Protein AF-A0A959JLJ4-F1 (afdb_monomer_lite)

Structure (mmCIF, N/CA/C/O backbone):
data_AF-A0A959JLJ4-F1
#
_entry.id   AF-A0A959JLJ4-F1
#
loop_
_atom_site.group_PDB
_atom_site.id
_atom_site.type_symbol
_atom_site.label_atom_id
_atom_site.label_alt_id
_atom_site.label_comp_id
_atom_site.label_asym_id
_atom_site.label_entity_id
_atom_site.label_seq_id
_atom_site.pdbx_PDB_ins_code
_atom_site.Cartn_x
_atom_site.Cartn_y
_atom_site.Cartn_z
_atom_site.occupancy
_atom_site.B_iso_or_equiv
_atom_site.auth_seq_id
_atom_site.auth_comp_id
_atom_site.auth_asym_id
_atom_site.auth_atom_id
_atom_site.pdbx_PDB_model_num
ATOM 1 N N . MET A 1 1 ? -9.865 -9.549 23.855 1.00 69.00 1 MET A N 1
ATOM 2 C CA . MET A 1 1 ? -10.109 -8.229 23.231 1.00 69.00 1 MET A CA 1
ATOM 3 C C . MET A 1 1 ? -10.849 -8.466 21.924 1.00 69.00 1 MET A C 1
ATOM 5 O O . MET A 1 1 ? -10.457 -9.372 21.204 1.00 69.00 1 MET A O 1
ATOM 9 N N . THR A 1 2 ? -11.929 -7.736 21.644 1.00 80.50 2 THR A N 1
ATOM 10 C CA . THR A 1 2 ? -12.710 -7.8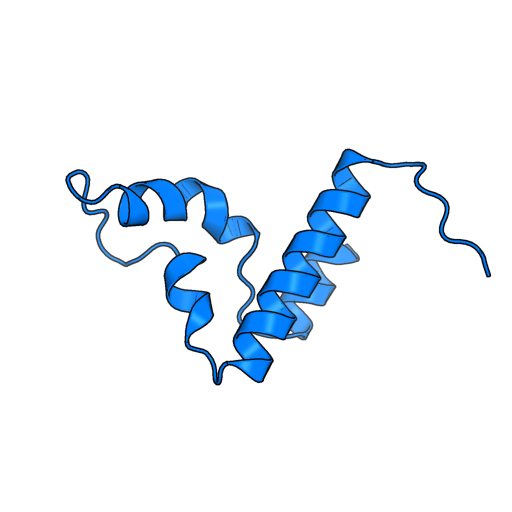79 20.400 1.00 80.50 2 THR A CA 1
ATOM 11 C C . THR A 1 2 ? -12.460 -6.678 19.497 1.00 80.50 2 THR A C 1
ATOM 13 O O . THR A 1 2 ? -12.613 -5.543 19.953 1.00 80.50 2 THR A O 1
ATOM 16 N N . LEU A 1 3 ? -12.111 -6.910 18.231 1.00 82.06 3 LEU A N 1
ATOM 17 C CA . LEU A 1 3 ? -11.985 -5.837 17.248 1.00 82.06 3 LEU A CA 1
ATOM 18 C C . LEU A 1 3 ? -13.374 -5.248 16.959 1.00 82.06 3 LEU A C 1
ATOM 20 O O . LEU A 1 3 ? -14.281 -5.973 16.552 1.00 82.06 3 LEU A O 1
ATOM 24 N N . LYS A 1 4 ? -13.552 -3.942 17.183 1.00 87.88 4 LYS A N 1
ATOM 25 C CA . LYS A 1 4 ? -14.793 -3.231 16.847 1.00 87.88 4 LYS A CA 1
ATOM 26 C C . LYS A 1 4 ? -14.647 -2.588 15.472 1.00 87.88 4 LYS A C 1
ATOM 28 O O . LYS A 1 4 ? -13.810 -1.714 15.291 1.00 87.88 4 LYS A O 1
ATOM 33 N N . PHE A 1 5 ? -15.485 -2.994 14.525 1.00 90.00 5 PHE A N 1
ATOM 34 C CA . PHE A 1 5 ? -15.478 -2.489 13.149 1.00 90.00 5 PHE A CA 1
ATOM 35 C C . PHE A 1 5 ? -16.344 -1.222 13.008 1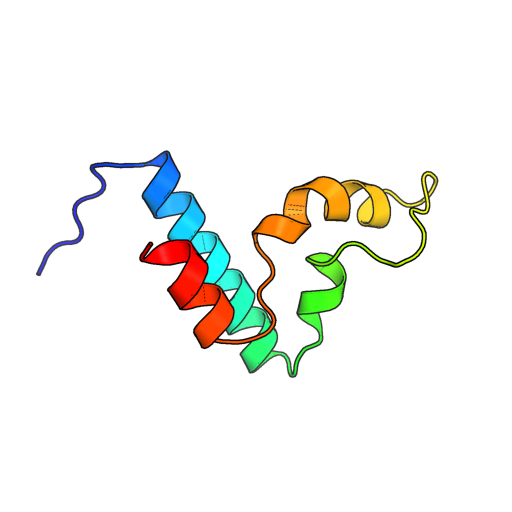.00 90.00 5 PHE A C 1
ATOM 37 O O . PHE A 1 5 ? -17.309 -1.180 12.252 1.00 90.00 5 PHE A O 1
ATOM 44 N N . ASN A 1 6 ? -16.054 -0.199 13.815 1.00 91.94 6 ASN A N 1
ATOM 45 C CA . ASN A 1 6 ? -16.854 1.031 13.919 1.00 91.94 6 ASN A CA 1
ATOM 46 C C . ASN A 1 6 ? -16.495 2.108 12.877 1.00 91.94 6 ASN A C 1
ATOM 48 O O . ASN A 1 6 ? -17.260 3.049 12.692 1.00 91.94 6 ASN A O 1
ATOM 52 N N . ALA A 1 7 ? -15.362 1.961 12.191 1.00 92.12 7 ALA A N 1
ATOM 53 C CA . ALA A 1 7 ? -14.918 2.831 11.107 1.00 92.12 7 ALA A CA 1
ATOM 54 C C . ALA A 1 7 ? -14.589 1.973 9.873 1.00 92.12 7 ALA A C 1
ATOM 56 O O . ALA A 1 7 ? -13.419 1.691 9.617 1.00 92.12 7 ALA A O 1
ATOM 57 N N . PRO A 1 8 ? -15.604 1.505 9.123 1.00 92.06 8 PRO A N 1
ATOM 58 C CA . PRO A 1 8 ? -15.421 0.449 8.131 1.00 92.06 8 PRO A CA 1
ATOM 59 C C . PRO A 1 8 ? -14.453 0.836 7.013 1.00 92.06 8 PRO A C 1
ATOM 61 O O . PRO A 1 8 ? -13.632 0.016 6.620 1.00 92.06 8 PRO A O 1
ATOM 64 N N . VAL A 1 9 ? -14.496 2.082 6.535 1.00 95.94 9 VAL A N 1
ATOM 65 C CA . VAL A 1 9 ? -13.604 2.551 5.462 1.00 95.94 9 VAL A CA 1
ATOM 66 C C . VAL A 1 9 ? -12.160 2.646 5.952 1.00 95.94 9 VAL A C 1
ATOM 68 O O . VAL A 1 9 ? -11.278 2.027 5.366 1.00 95.94 9 VAL A O 1
ATOM 71 N N . VAL A 1 10 ? -11.931 3.370 7.052 1.00 95.38 10 VAL A N 1
ATOM 72 C CA . VAL A 1 10 ? -10.586 3.601 7.602 1.00 95.38 10 VAL A CA 1
ATOM 73 C C . VAL A 1 10 ? -9.945 2.282 8.017 1.00 95.38 10 VAL A C 1
ATOM 75 O O . VAL A 1 10 ? -8.838 1.981 7.591 1.00 95.38 10 VAL A O 1
ATOM 78 N N . LEU A 1 11 ? -10.662 1.448 8.773 1.00 94.50 11 LEU A N 1
ATOM 79 C CA . LEU A 1 11 ? -10.122 0.184 9.261 1.00 94.50 11 LEU A CA 1
ATOM 80 C C . LEU A 1 11 ? -9.832 -0.797 8.119 1.00 94.50 11 LEU A C 1
ATOM 82 O O . LEU A 1 11 ? -8.804 -1.467 8.148 1.00 94.50 11 LEU A O 1
ATOM 86 N N . THR A 1 12 ? -10.688 -0.858 7.092 1.00 96.31 12 THR A N 1
ATOM 87 C CA . THR A 1 12 ? -10.417 -1.689 5.905 1.00 96.31 12 THR A CA 1
ATOM 88 C C . THR A 1 12 ? -9.186 -1.191 5.159 1.00 96.31 12 THR A C 1
ATOM 90 O O . THR A 1 12 ? -8.321 -1.992 4.820 1.00 96.31 12 THR A O 1
ATOM 93 N N . PHE A 1 13 ? -9.071 0.121 4.945 1.00 96.62 13 PHE A N 1
ATOM 94 C CA . PHE A 1 13 ? -7.903 0.720 4.305 1.00 96.62 13 PHE A CA 1
ATOM 95 C C . PHE A 1 13 ? -6.614 0.403 5.076 1.00 96.62 13 PHE A C 1
ATOM 97 O O . PHE A 1 13 ? -5.672 -0.132 4.494 1.00 96.62 13 PHE A O 1
ATOM 104 N N . SER A 1 14 ? -6.598 0.626 6.394 1.00 96.62 14 SER A N 1
ATOM 105 C CA . SER A 1 14 ? -5.444 0.318 7.247 1.00 96.62 14 SER A CA 1
ATOM 106 C C . SER A 1 14 ? -5.056 -1.161 7.181 1.00 96.62 14 SER A C 1
ATOM 108 O O . SER A 1 14 ? -3.874 -1.481 7.057 1.00 96.62 14 SER A O 1
ATOM 110 N N . LEU A 1 15 ? -6.037 -2.071 7.217 1.00 96.19 15 LEU A N 1
ATOM 111 C CA . LEU A 1 15 ? -5.791 -3.510 7.099 1.00 96.19 15 LEU A CA 1
ATOM 112 C C . LEU A 1 15 ? -5.204 -3.888 5.733 1.00 96.19 15 LEU A C 1
ATOM 114 O O . LEU A 1 15 ? -4.305 -4.725 5.681 1.00 96.19 15 LEU A O 1
ATOM 118 N N . ILE A 1 16 ? -5.663 -3.265 4.643 1.00 97.56 16 ILE A N 1
ATOM 119 C CA . ILE A 1 16 ? -5.116 -3.504 3.301 1.00 97.56 16 ILE A CA 1
ATOM 120 C C . ILE A 1 16 ? -3.666 -3.013 3.214 1.00 97.56 16 ILE A C 1
ATOM 122 O O . ILE A 1 16 ? -2.820 -3.762 2.732 1.00 97.56 16 ILE A O 1
ATOM 126 N N . CYS A 1 17 ? -3.346 -1.815 3.714 1.00 97.06 17 CYS A N 1
ATOM 127 C CA . CYS A 1 17 ? -1.969 -1.301 3.717 1.00 97.06 17 CYS A CA 1
ATOM 128 C C . CYS A 1 17 ? -1.015 -2.229 4.486 1.00 97.06 17 CYS A C 1
ATOM 130 O O . CYS A 1 17 ? 0.069 -2.554 4.000 1.00 97.06 17 CYS A O 1
ATOM 132 N N . VAL A 1 18 ? -1.440 -2.721 5.657 1.00 97.25 18 VAL A N 1
ATOM 133 C CA . VAL A 1 18 ? -0.670 -3.702 6.441 1.00 97.25 18 VAL A CA 1
ATOM 134 C C . VAL A 1 18 ? -0.525 -5.024 5.682 1.00 97.25 18 VAL A C 1
ATOM 136 O O . VAL A 1 18 ? 0.569 -5.582 5.634 1.00 97.25 18 VAL A O 1
ATOM 139 N N . ALA A 1 19 ? -1.595 -5.523 5.058 1.00 97.31 19 ALA A N 1
ATOM 140 C CA . ALA A 1 19 ? -1.550 -6.760 4.284 1.00 97.31 19 ALA A CA 1
ATOM 141 C C . ALA A 1 19 ? -0.584 -6.659 3.093 1.00 97.31 19 ALA A C 1
ATOM 143 O O . ALA A 1 19 ? 0.234 -7.554 2.907 1.00 97.31 19 ALA A O 1
ATOM 144 N N . VAL A 1 20 ? -0.626 -5.563 2.327 1.00 96.62 20 VAL A N 1
ATOM 145 C CA . VAL A 1 20 ? 0.288 -5.317 1.197 1.00 96.62 20 VAL A CA 1
ATOM 146 C C . VAL A 1 20 ? 1.739 -5.242 1.670 1.00 96.62 20 VAL A C 1
ATOM 148 O O . VAL A 1 20 ? 2.601 -5.879 1.069 1.00 96.62 20 VAL A O 1
ATOM 151 N N . TYR A 1 21 ? 2.010 -4.539 2.773 1.00 96.62 21 TYR A N 1
ATOM 152 C CA . TYR A 1 21 ? 3.355 -4.450 3.347 1.00 96.62 21 TYR A CA 1
ATOM 153 C C . TYR A 1 21 ? 3.905 -5.819 3.775 1.00 96.62 21 TYR A C 1
ATOM 155 O O . TYR A 1 21 ? 5.047 -6.165 3.465 1.00 96.62 21 TYR A O 1
ATOM 163 N N . LEU A 1 22 ? 3.089 -6.630 4.458 1.00 97.00 22 LEU A N 1
ATOM 164 C CA . LEU A 1 22 ? 3.487 -7.979 4.864 1.00 97.00 22 LEU A CA 1
ATOM 165 C C . LEU A 1 22 ? 3.706 -8.885 3.651 1.00 97.00 22 LEU A C 1
ATOM 167 O O . LEU A 1 22 ? 4.715 -9.583 3.594 1.00 97.00 22 LEU A O 1
ATOM 171 N N . LEU A 1 23 ? 2.800 -8.853 2.669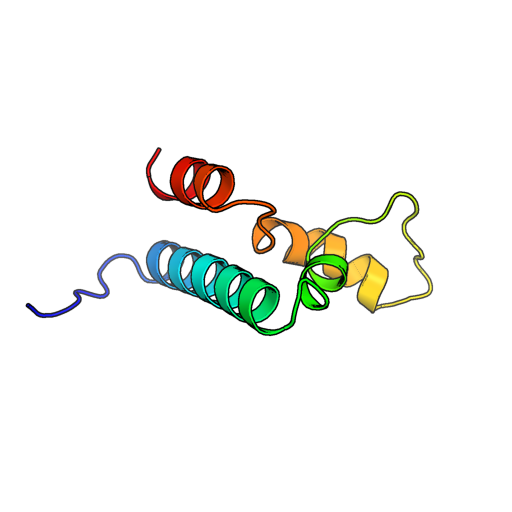 1.00 96.75 23 LEU A N 1
ATOM 172 C CA . LEU A 1 23 ? 2.943 -9.615 1.428 1.00 96.75 23 LEU A CA 1
ATOM 173 C C . LEU A 1 23 ? 4.242 -9.263 0.703 1.00 96.75 23 LEU A C 1
ATOM 175 O O . LEU A 1 23 ? 4.947 -10.170 0.265 1.00 96.75 23 LEU A O 1
ATOM 179 N N . ASP A 1 24 ? 4.586 -7.980 0.614 1.00 96.00 24 ASP A N 1
ATOM 180 C CA . ASP A 1 24 ? 5.842 -7.540 0.012 1.00 96.00 24 ASP A CA 1
ATOM 181 C C . ASP A 1 24 ? 7.067 -8.021 0.795 1.00 96.00 24 ASP A C 1
ATOM 183 O O . ASP A 1 24 ? 7.983 -8.609 0.217 1.00 96.00 24 ASP A O 1
ATOM 187 N N . THR A 1 25 ? 7.034 -7.863 2.120 1.00 94.56 25 THR A N 1
ATOM 188 C CA . THR A 1 25 ? 8.118 -8.284 3.017 1.00 94.56 25 THR A CA 1
ATOM 189 C C . THR A 1 25 ? 8.384 -9.787 2.900 1.00 94.56 25 THR A C 1
ATOM 191 O O . THR A 1 25 ? 9.528 -10.209 2.743 1.00 94.56 25 THR A O 1
ATOM 194 N N . PHE A 1 26 ? 7.335 -10.615 2.918 1.00 95.88 26 PHE A N 1
ATOM 195 C CA . PHE A 1 26 ? 7.474 -12.071 2.798 1.00 95.88 26 PHE A CA 1
ATOM 196 C C . PHE A 1 26 ? 7.800 -12.539 1.376 1.00 95.88 26 PHE A C 1
ATOM 198 O O . PHE A 1 26 ? 8.380 -13.610 1.208 1.00 95.88 26 PHE A O 1
ATOM 205 N N . SER A 1 27 ? 7.471 -11.744 0.358 1.00 93.94 27 SER A N 1
ATOM 206 C CA . SER A 1 27 ? 7.795 -12.047 -1.042 1.00 93.94 27 SER A CA 1
ATOM 207 C C . SER A 1 27 ? 9.192 -11.576 -1.455 1.00 93.94 27 SER A C 1
ATOM 209 O O . SER A 1 27 ? 9.540 -11.706 -2.628 1.00 93.94 27 SER A O 1
ATOM 211 N N . GLY A 1 28 ? 9.985 -11.010 -0.537 1.00 92.38 28 GLY A N 1
ATOM 212 C CA . GLY A 1 28 ? 11.316 -10.477 -0.839 1.00 92.38 28 GLY A CA 1
ATOM 213 C C . GLY A 1 28 ? 11.283 -9.214 -1.704 1.00 92.38 28 GLY A C 1
ATOM 214 O O . GLY A 1 28 ? 12.109 -9.076 -2.600 1.00 92.38 28 GLY A O 1
ATOM 215 N N . HIS A 1 29 ? 10.324 -8.317 -1.456 1.00 89.94 29 HIS A N 1
ATOM 216 C CA . HIS A 1 29 ? 10.156 -7.026 -2.141 1.00 89.94 29 HIS A CA 1
ATOM 217 C C . HIS A 1 29 ? 9.708 -7.084 -3.612 1.00 89.94 29 HIS A C 1
ATOM 219 O O . HIS A 1 29 ? 9.907 -6.146 -4.385 1.00 89.94 29 HIS A O 1
ATOM 225 N N . ASN A 1 30 ? 9.074 -8.187 -4.016 1.00 91.12 30 ASN A N 1
ATOM 226 C CA . ASN A 1 30 ? 8.578 -8.381 -5.383 1.00 91.12 30 ASN A CA 1
ATOM 227 C C . ASN A 1 30 ? 7.170 -7.810 -5.631 1.00 91.12 30 ASN A C 1
ATOM 229 O O . ASN A 1 30 ? 6.694 -7.823 -6.767 1.00 91.12 30 ASN A O 1
ATOM 233 N N . VAL A 1 31 ? 6.476 -7.340 -4.591 1.00 91.25 31 VAL A N 1
ATOM 234 C CA . VAL A 1 31 ? 5.068 -6.917 -4.667 1.00 91.25 31 VAL A CA 1
ATOM 235 C C . VAL A 1 31 ? 4.962 -5.396 -4.783 1.00 91.25 31 VAL A C 1
ATOM 237 O O . VAL A 1 31 ? 4.108 -4.888 -5.508 1.00 91.25 31 VAL A O 1
ATOM 240 N N . LEU A 1 32 ? 5.872 -4.661 -4.146 1.00 91.94 32 LEU A N 1
ATOM 241 C CA . LEU A 1 32 ? 5.922 -3.203 -4.123 1.00 91.94 32 LEU A CA 1
ATOM 242 C C . LEU A 1 32 ? 5.891 -2.543 -5.518 1.00 91.94 32 LEU A C 1
ATOM 244 O O . LEU A 1 32 ? 5.216 -1.518 -5.653 1.00 91.94 32 LEU A O 1
ATOM 248 N N . PRO A 1 33 ? 6.501 -3.100 -6.589 1.00 91.19 33 PRO A N 1
ATOM 249 C CA . PRO A 1 33 ? 6.393 -2.531 -7.937 1.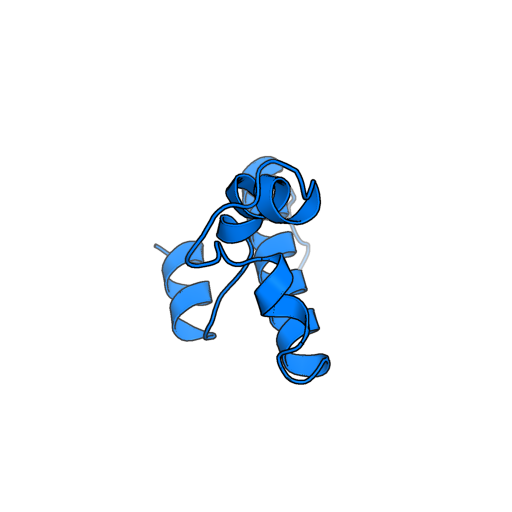00 91.19 33 PRO A CA 1
ATOM 250 C C . PRO A 1 33 ? 4.955 -2.408 -8.473 1.00 91.19 33 PRO A C 1
ATOM 252 O O . PRO A 1 33 ? 4.691 -1.539 -9.302 1.00 91.19 33 PRO A O 1
ATOM 255 N N . TYR A 1 34 ? 4.017 -3.233 -7.989 1.00 90.50 34 TYR A N 1
ATOM 256 C CA . TYR A 1 34 ? 2.591 -3.181 -8.355 1.00 90.50 34 TYR A CA 1
ATOM 257 C C . TYR A 1 34 ? 1.780 -2.173 -7.520 1.00 90.50 34 TYR A C 1
ATOM 259 O O . TYR A 1 34 ? 0.620 -1.886 -7.827 1.00 90.50 34 TYR A O 1
ATOM 267 N N . PHE A 1 35 ? 2.391 -1.627 -6.470 1.00 94.19 35 PHE A N 1
ATOM 268 C CA . PHE A 1 35 ? 1.821 -0.630 -5.563 1.00 94.19 35 PHE A CA 1
ATOM 269 C C . PHE A 1 35 ? 2.700 0.626 -5.506 1.00 94.19 35 PHE A C 1
ATOM 271 O O . PHE A 1 35 ? 2.753 1.312 -4.492 1.00 94.19 35 PHE A O 1
ATOM 278 N N . THR A 1 36 ? 3.416 0.932 -6.586 1.00 92.44 36 THR A N 1
ATOM 279 C CA . THR A 1 36 ? 4.224 2.148 -6.717 1.00 92.44 36 THR A CA 1
ATOM 280 C C . THR A 1 36 ? 4.026 2.749 -8.098 1.00 92.44 36 THR A C 1
ATOM 282 O O . THR A 1 36 ? 3.932 2.034 -9.097 1.00 92.44 36 THR A O 1
ATOM 285 N N . VAL A 1 37 ? 3.945 4.078 -8.162 1.00 91.81 37 VAL A N 1
ATOM 286 C CA . VAL A 1 37 ? 3.897 4.781 -9.446 1.00 91.81 37 VAL A CA 1
ATOM 287 C C . VAL A 1 37 ? 5.301 4.781 -10.039 1.00 91.81 37 VAL A C 1
ATOM 289 O O . VAL A 1 37 ? 6.242 5.301 -9.441 1.00 91.81 37 VAL A O 1
ATOM 292 N N . GLN A 1 38 ? 5.438 4.176 -11.216 1.00 88.19 38 GLN A N 1
ATOM 293 C CA . GLN A 1 38 ? 6.698 4.136 -11.954 1.00 88.19 38 GLN A CA 1
ATOM 294 C C . GLN A 1 38 ? 7.028 5.509 -12.561 1.00 88.19 38 GLN A C 1
ATOM 296 O O . GLN A 1 38 ? 6.152 6.354 -12.738 1.00 88.19 38 GLN A O 1
ATOM 301 N N . HIS A 1 39 ? 8.294 5.725 -12.933 1.00 87.25 39 HIS A N 1
ATOM 302 C CA . HIS A 1 39 ? 8.756 7.004 -13.495 1.00 87.25 39 HIS A CA 1
ATOM 303 C C . HIS A 1 39 ? 7.991 7.434 -14.762 1.00 87.25 39 HIS A C 1
ATOM 305 O O . HIS A 1 39 ? 7.833 8.625 -15.022 1.00 87.25 39 HIS A O 1
ATOM 311 N N . GLN A 1 40 ? 7.507 6.470 -15.549 1.00 89.00 40 GLN A N 1
ATOM 312 C CA . GLN A 1 40 ? 6.706 6.713 -16.744 1.00 89.00 40 GLN A CA 1
ATOM 313 C C . GLN A 1 40 ? 5.400 5.928 -16.663 1.00 89.00 40 GLN A C 1
ATOM 315 O O . GLN A 1 40 ? 5.407 4.722 -16.417 1.00 89.00 40 GLN A O 1
ATOM 320 N N . ILE A 1 41 ? 4.282 6.610 -16.918 1.00 89.69 41 ILE A N 1
ATOM 321 C CA . ILE A 1 41 ? 2.965 5.978 -17.000 1.00 89.69 41 ILE A CA 1
ATOM 322 C C . ILE A 1 41 ? 2.782 5.435 -18.413 1.00 89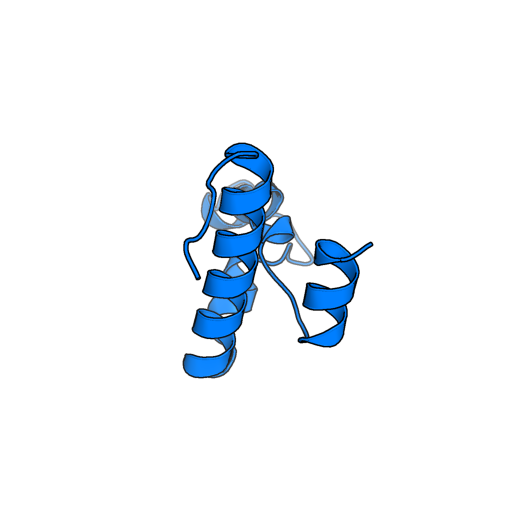.69 41 ILE A C 1
ATOM 324 O O . ILE A 1 41 ? 2.726 6.185 -19.391 1.00 89.69 41 ILE A O 1
ATOM 328 N N . GLN A 1 42 ? 2.662 4.119 -18.520 1.00 90.88 42 GLN A N 1
ATOM 329 C CA . GLN A 1 42 ? 2.327 3.447 -19.765 1.00 90.88 42 GLN A CA 1
ATOM 330 C C . GLN A 1 42 ? 0.806 3.360 -19.899 1.00 90.88 42 GLN A C 1
ATOM 332 O O . GLN A 1 42 ? 0.187 2.418 -19.417 1.00 90.88 42 GLN A O 1
ATOM 337 N N . TRP A 1 43 ? 0.194 4.321 -20.591 1.00 91.06 43 TRP A N 1
ATOM 338 C CA . TRP A 1 43 ? -1.263 4.364 -20.796 1.00 91.06 43 TRP A CA 1
ATOM 339 C C . TRP A 1 43 ? -1.838 3.141 -21.527 1.00 91.06 43 TRP A C 1
ATOM 341 O O . TRP A 1 43 ? -3.009 2.819 -21.354 1.00 91.06 43 TRP A O 1
ATOM 351 N N . SER A 1 44 ? -1.023 2.442 -22.322 1.00 93.81 44 SER A N 1
ATOM 352 C CA . SER A 1 44 ? -1.396 1.184 -22.980 1.00 93.81 44 SER A CA 1
ATOM 353 C C . SER A 1 44 ? -1.351 -0.034 -22.051 1.00 93.81 44 SER A C 1
ATOM 355 O O . SER A 1 44 ? -1.882 -1.085 -22.404 1.00 93.81 44 SER A O 1
ATOM 357 N N . ASN A 1 45 ? -0.723 0.086 -20.877 1.00 90.38 45 ASN A N 1
ATOM 358 C CA . ASN A 1 45 ? -0.604 -0.984 -19.898 1.00 90.38 45 ASN A CA 1
ATOM 359 C C . ASN A 1 45 ? -1.601 -0.752 -18.747 1.00 90.38 45 ASN A C 1
ATOM 361 O O . ASN A 1 45 ? -1.401 0.161 -17.938 1.00 90.38 45 ASN A O 1
ATOM 365 N N . PRO A 1 46 ? -2.643 -1.592 -18.603 1.00 89.56 46 PRO A N 1
ATOM 366 C CA . PRO A 1 46 ? -3.660 -1.404 -17.571 1.00 89.56 46 PRO A CA 1
ATOM 367 C C . PRO A 1 46 ? -3.081 -1.452 -16.151 1.00 89.56 46 PRO A C 1
ATOM 369 O O . PRO A 1 46 ? -3.565 -0.737 -15.277 1.00 89.56 46 PRO A O 1
ATOM 372 N N . PHE A 1 47 ? -2.010 -2.220 -15.915 1.00 89.38 47 PHE A N 1
ATOM 373 C CA . PHE A 1 47 ? -1.349 -2.263 -14.609 1.00 89.38 47 PHE A CA 1
ATOM 374 C C . PHE A 1 47 ? -0.650 -0.946 -14.275 1.00 89.38 47 PHE A C 1
ATOM 376 O O . PHE A 1 47 ? -0.717 -0.490 -13.138 1.00 89.38 47 PHE A O 1
ATOM 383 N N . SER A 1 48 ? -0.040 -0.288 -15.264 1.00 90.69 48 SER A N 1
ATOM 384 C CA . SER A 1 48 ? 0.587 1.017 -15.047 1.00 90.69 48 SER A CA 1
ATOM 385 C C . SER A 1 48 ? -0.448 2.073 -14.666 1.00 90.69 48 SER A C 1
ATOM 387 O O . SER A 1 48 ? -0.176 2.890 -13.793 1.00 90.69 48 SER A O 1
ATOM 389 N N . VAL A 1 49 ? -1.645 2.037 -15.250 1.00 92.31 49 VAL A N 1
ATOM 390 C CA . VAL A 1 49 ? -2.732 2.950 -14.867 1.00 92.31 49 VAL A CA 1
ATOM 391 C C . VAL A 1 49 ? -3.281 2.596 -13.482 1.00 92.31 49 VAL A C 1
ATOM 393 O O . VAL A 1 49 ? -3.538 3.490 -12.681 1.00 92.31 49 VAL A O 1
ATOM 396 N N . LEU A 1 50 ? -3.398 1.305 -13.155 1.00 92.94 50 LEU A N 1
ATOM 397 C CA . LEU A 1 50 ? -3.851 0.837 -11.841 1.00 92.94 50 LEU A CA 1
ATOM 398 C C . LEU A 1 50 ? -2.962 1.358 -10.699 1.00 92.94 50 LEU A C 1
ATOM 400 O O . LEU A 1 50 ? -3.487 1.766 -9.661 1.00 92.94 50 LEU A O 1
ATOM 404 N N . THR A 1 51 ? -1.639 1.413 -10.908 1.00 94.25 51 THR A N 1
ATOM 405 C CA . THR A 1 51 ? -0.697 1.940 -9.900 1.00 94.25 51 THR A CA 1
ATOM 406 C C . THR A 1 51 ? -1.002 3.377 -9.480 1.00 94.25 51 THR A C 1
ATOM 408 O O . THR A 1 51 ? -0.751 3.735 -8.333 1.00 94.25 51 THR A O 1
ATOM 411 N N . LEU A 1 52 ? -1.657 4.182 -10.327 1.00 93.19 52 LEU A N 1
ATOM 412 C CA . LEU A 1 52 ? -2.092 5.535 -9.956 1.00 93.19 52 LEU A CA 1
ATOM 413 C C . LEU A 1 52 ? -3.099 5.546 -8.806 1.00 93.19 52 LEU A C 1
ATOM 415 O O . LEU A 1 52 ? -3.180 6.534 -8.086 1.00 93.19 52 LEU A O 1
ATOM 419 N N . PHE A 1 53 ? -3.817 4.448 -8.590 1.00 93.25 53 PHE A N 1
ATOM 420 C CA . PHE A 1 53 ? -4.755 4.299 -7.482 1.00 93.25 53 PHE A CA 1
ATOM 421 C C . PHE A 1 53 ? -4.199 3.399 -6.386 1.00 93.25 53 PHE A C 1
ATOM 423 O O . PHE A 1 53 ? -4.358 3.706 -5.211 1.00 93.25 53 PHE A O 1
ATOM 430 N N . THR A 1 54 ? -3.528 2.301 -6.742 1.00 95.12 54 THR A N 1
ATOM 431 C CA . THR A 1 54 ? -3.034 1.335 -5.752 1.00 95.12 54 THR A CA 1
ATOM 432 C C . THR A 1 54 ? -1.771 1.798 -5.033 1.00 95.12 54 THR A C 1
ATOM 434 O O . THR A 1 54 ? -1.453 1.230 -3.990 1.00 95.12 54 THR A O 1
ATOM 437 N N . HIS A 1 55 ? -1.074 2.837 -5.515 1.00 94.75 55 HIS A N 1
ATOM 438 C CA . HIS A 1 55 ? 0.165 3.297 -4.879 1.00 94.75 55 HIS A CA 1
ATOM 439 C C . HIS A 1 55 ? 0.006 3.720 -3.418 1.00 94.75 55 HIS A C 1
ATOM 441 O O . HIS A 1 55 ? 0.935 3.554 -2.638 1.00 94.75 55 HIS A O 1
ATOM 447 N N . VAL A 1 56 ? -1.174 4.206 -3.022 1.00 95.88 56 VAL A N 1
ATOM 448 C CA . VAL A 1 56 ? -1.451 4.597 -1.628 1.00 95.88 56 VAL A CA 1
ATOM 449 C C . VAL A 1 56 ? -1.416 3.415 -0.652 1.00 95.88 56 VAL A C 1
ATOM 451 O O . VAL A 1 56 ? -1.340 3.615 0.555 1.00 95.88 56 VAL A O 1
ATOM 454 N N . LEU A 1 57 ? -1.492 2.180 -1.162 1.00 96.94 57 LEU A N 1
ATOM 455 C CA . LEU A 1 57 ? -1.450 0.958 -0.358 1.00 96.94 57 LEU A CA 1
ATOM 456 C C . LEU A 1 57 ? -0.010 0.458 -0.147 1.00 96.94 57 LEU A C 1
ATOM 458 O O . LEU A 1 57 ? 0.254 -0.271 0.810 1.00 96.94 57 LEU A O 1
ATOM 462 N N . GLY A 1 58 ? 0.926 0.840 -1.022 1.00 95.44 58 GLY A N 1
ATOM 463 C CA . GLY A 1 58 ? 2.324 0.410 -0.981 1.00 95.44 58 GLY A CA 1
ATOM 464 C C . GLY A 1 58 ? 3.163 1.247 -0.017 1.00 95.44 58 GLY A C 1
ATOM 465 O O . GLY A 1 58 ? 3.109 2.473 -0.035 1.00 95.44 58 GLY A O 1
ATOM 466 N N . HIS A 1 59 ? 3.966 0.592 0.824 1.00 96.44 59 HIS A N 1
ATOM 467 C CA . HIS A 1 59 ? 4.825 1.261 1.805 1.00 96.44 59 HIS A CA 1
ATOM 468 C C . HIS A 1 59 ? 6.231 0.654 1.788 1.00 96.44 59 HIS A C 1
ATOM 470 O O . HIS A 1 59 ? 6.378 -0.563 1.819 1.00 96.44 59 HIS A O 1
ATOM 476 N N . VAL A 1 60 ? 7.259 1.508 1.747 1.00 94.62 60 VAL A N 1
ATOM 477 C CA . VAL A 1 60 ? 8.672 1.094 1.619 1.00 94.62 60 VAL A CA 1
ATOM 478 C C . VAL A 1 60 ? 9.300 0.633 2.939 1.00 94.62 60 VAL A C 1
ATOM 480 O O . VAL A 1 60 ? 10.261 -0.128 2.939 1.00 94.62 60 VAL A O 1
ATOM 483 N N . SER A 1 61 ? 8.776 1.092 4.076 1.00 94.88 61 SER A N 1
ATOM 484 C CA . SER A 1 61 ? 9.279 0.746 5.405 1.00 94.88 61 SER A CA 1
ATOM 485 C C . SER A 1 61 ? 8.156 0.729 6.436 1.00 94.88 61 SER A C 1
ATOM 487 O O . SER A 1 61 ? 7.104 1.350 6.245 1.00 94.88 61 SER A O 1
ATOM 489 N N . LEU A 1 62 ? 8.401 0.041 7.554 1.00 95.56 62 LEU A N 1
ATOM 490 C CA . LEU A 1 62 ? 7.484 0.015 8.691 1.00 95.56 62 LEU A CA 1
ATOM 491 C C . LEU A 1 62 ? 7.258 1.421 9.262 1.00 95.56 62 LEU A C 1
ATOM 493 O O . LEU A 1 62 ? 6.122 1.757 9.581 1.00 95.56 62 LEU A O 1
ATOM 497 N N . ASP A 1 63 ? 8.297 2.258 9.324 1.00 97.12 63 ASP A N 1
ATOM 498 C CA . ASP A 1 63 ? 8.181 3.643 9.800 1.00 97.12 63 ASP A CA 1
ATOM 499 C C . ASP A 1 63 ? 7.261 4.483 8.906 1.00 97.12 63 ASP A C 1
ATOM 501 O O . ASP A 1 63 ? 6.425 5.227 9.413 1.00 97.12 63 ASP A O 1
ATOM 505 N N . HIS A 1 64 ? 7.356 4.326 7.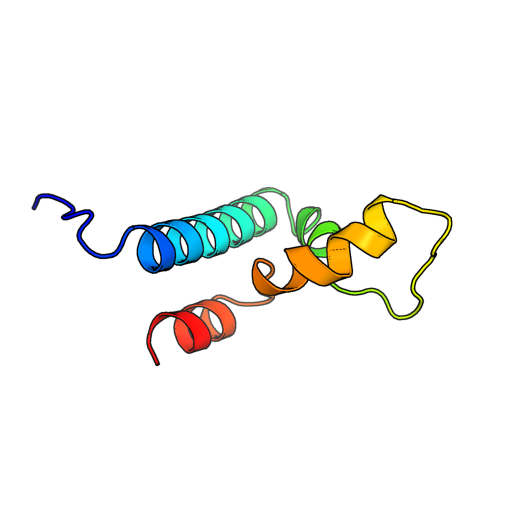579 1.00 95.44 64 HIS A N 1
ATOM 506 C CA . HIS A 1 64 ? 6.462 5.004 6.637 1.00 95.44 64 HIS A CA 1
ATOM 507 C C . HIS A 1 64 ? 5.008 4.536 6.807 1.00 95.44 64 HIS A C 1
ATOM 509 O O . HIS A 1 64 ? 4.086 5.348 6.807 1.00 95.44 64 HIS A O 1
ATOM 515 N N . LEU A 1 65 ? 4.797 3.228 6.997 1.00 96.88 65 LEU A N 1
ATOM 516 C CA . LEU A 1 65 ? 3.470 2.658 7.239 1.00 96.88 65 LEU A CA 1
ATOM 517 C C . LEU A 1 65 ? 2.857 3.162 8.549 1.00 96.88 65 LEU A C 1
ATOM 519 O O . LEU A 1 65 ? 1.715 3.612 8.555 1.00 96.88 65 LEU A O 1
ATOM 523 N N . MET A 1 66 ? 3.599 3.099 9.655 1.00 97.19 66 MET A N 1
ATOM 524 C CA . MET A 1 66 ? 3.105 3.568 10.951 1.00 97.19 66 MET A CA 1
ATOM 525 C C . MET A 1 66 ? 2.860 5.077 10.923 1.00 97.19 66 MET A C 1
ATOM 527 O O . MET A 1 66 ? 1.795 5.512 11.344 1.00 97.19 66 MET A O 1
ATOM 531 N N . GLY A 1 67 ? 3.774 5.851 10.329 1.00 96.81 67 GLY A N 1
ATOM 532 C CA . GLY A 1 67 ? 3.631 7.295 10.159 1.00 96.81 67 GLY A CA 1
ATOM 533 C C . GLY A 1 67 ? 2.316 7.711 9.492 1.00 96.81 67 GLY A C 1
ATOM 534 O O . GLY A 1 67 ? 1.687 8.659 9.943 1.00 96.81 67 GLY A O 1
ATOM 535 N N . ASN A 1 68 ? 1.861 6.971 8.478 1.00 95.19 68 ASN A N 1
ATOM 536 C CA . ASN A 1 68 ? 0.610 7.271 7.773 1.00 95.19 68 ASN A CA 1
ATOM 537 C C . ASN A 1 68 ? -0.647 6.736 8.478 1.00 95.19 68 ASN A C 1
ATOM 539 O O . ASN A 1 68 ? -1.741 7.242 8.248 1.00 95.19 68 ASN A O 1
ATOM 543 N N . LEU A 1 69 ? -0.530 5.662 9.267 1.00 96.00 69 LEU A N 1
ATOM 544 C CA . LEU A 1 69 ? -1.688 5.031 9.907 1.00 96.00 69 LEU A CA 1
ATOM 545 C C . LEU A 1 69 ? -2.002 5.595 11.296 1.00 96.00 69 LEU A C 1
ATOM 547 O O . LEU A 1 69 ? -3.130 5.427 11.764 1.00 96.00 69 LEU A O 1
ATOM 551 N N . THR A 1 70 ? -1.029 6.210 11.974 1.00 93.56 70 THR A N 1
ATOM 552 C CA . THR A 1 70 ? -1.185 6.652 13.369 1.00 93.56 70 THR A CA 1
ATOM 553 C C . THR A 1 70 ? -1.298 8.162 13.562 1.00 93.56 70 THR A C 1
ATOM 555 O O . THR A 1 70 ? -1.641 8.575 14.671 1.00 93.56 70 THR A O 1
ATOM 558 N N . PHE A 1 71 ? -1.016 8.973 12.540 1.00 86.25 71 PHE A N 1
ATOM 559 C CA . PHE A 1 71 ? -1.015 10.440 12.601 1.00 86.25 71 PHE A CA 1
ATOM 560 C C . PHE A 1 71 ? -1.878 11.034 11.487 1.00 86.25 71 PHE A C 1
ATOM 562 O O . PHE A 1 71 ? -2.513 12.078 11.754 1.00 86.25 71 PHE A O 1
#

Secondary structure (DSSP, 8-state):
------SHHHHHHHHHHHHHHHHHHHTTS-SGGGGS--SS--TT-HHHHHHHHHGGG--SSHHHHHHHHH-

Sequence (71 aa):
MTLKFNAPVVLTFSLICVAVYLLDTFSGHNVLPYFTVQHQIQWSNPFSVLTLFTHVLGHVSLDHLMGNLTF

Radius of gyration: 13.8 Å; chains: 1; bounding box: 28×22×46 Å

Foldseek 3Di:
DDDDCPPVVLVVLLVLLVVQAVVCVVVVNPRLVLQAQDPDQDPVDVSNVVNVPNVVSHDPDPCRSCVVSPD

pLDDT: mean 92.96, std 4.53, range [69.0, 97.56]